Protein AF-A0A4Y9ZY53-F1 (afdb_monomer_lite)

pLDDT: mean 81.2, std 15.51, range [42.72, 97.12]

Secondary structure (DSSP, 8-state):
--------------------------------B-TTS-B--TTS------HHHHHHSTTPPPPTT-

Foldseek 3Di:
DDDDDDDDPDPPPPPPPDPDDDDDDDDDDAFAQDQCRDGDGPVDDDDDDDPVCQVPPVPRDGRPVD

Radius of gyration: 19.18 Å; chains: 1; bounding box: 65×31×23 Å

Structure (mmCIF, N/CA/C/O backbone):
data_AF-A0A4Y9ZY53-F1
#
_entry.id   AF-A0A4Y9ZY53-F1
#
loop_
_atom_site.group_PDB
_atom_site.id
_atom_site.type_symbol
_atom_site.label_atom_id
_atom_site.label_alt_id
_atom_site.label_comp_id
_atom_site.label_asym_id
_atom_site.label_entity_id
_atom_site.label_seq_id
_atom_site.pdbx_PDB_ins_code
_atom_site.Cartn_x
_atom_site.Cartn_y
_atom_site.Cartn_z
_atom_site.occupancy
_atom_site.B_iso_or_equiv
_atom_site.auth_seq_id
_atom_site.auth_comp_id
_atom_site.auth_asym_id
_atom_site.auth_atom_id
_atom_site.pdbx_PDB_model_num
ATOM 1 N N . MET A 1 1 ? -56.745 -15.591 -4.250 1.00 42.72 1 MET A N 1
ATOM 2 C CA . MET A 1 1 ? -55.646 -16.235 -3.499 1.00 42.72 1 MET A CA 1
ATOM 3 C C . MET A 1 1 ? -54.571 -15.170 -3.278 1.00 42.72 1 MET A C 1
ATOM 5 O O . MET A 1 1 ? -53.668 -15.034 -4.080 1.00 42.72 1 MET A O 1
ATOM 9 N N . HIS A 1 2 ? -54.823 -14.162 -2.436 1.00 46.97 2 HIS A N 1
ATOM 10 C CA . HIS A 1 2 ? -54.240 -14.075 -1.086 1.00 46.97 2 HIS A CA 1
ATOM 11 C C . HIS A 1 2 ? -53.059 -15.029 -0.880 1.00 46.97 2 HIS A C 1
ATOM 13 O O . HIS A 1 2 ? -53.283 -16.235 -0.825 1.00 46.97 2 HIS A O 1
ATOM 19 N N . LEU A 1 3 ? -51.853 -14.489 -0.688 1.00 46.34 3 LEU A N 1
ATOM 20 C CA . LEU A 1 3 ? -51.203 -14.410 0.631 1.00 46.34 3 LEU A CA 1
ATOM 21 C C . LEU A 1 3 ? -49.667 -14.393 0.476 1.00 46.34 3 LEU A C 1
ATOM 23 O O . LEU A 1 3 ? -49.120 -15.276 -0.164 1.00 46.34 3 LEU A O 1
ATOM 27 N N . SER A 1 4 ? -49.015 -13.421 1.131 1.00 57.00 4 SER A N 1
ATOM 28 C CA . SER A 1 4 ? -47.628 -13.458 1.644 1.00 57.00 4 SER A CA 1
ATOM 29 C C . SER A 1 4 ? -46.477 -13.738 0.657 1.00 57.00 4 SER A C 1
ATOM 31 O O . SER A 1 4 ? -46.370 -14.799 0.074 1.00 57.00 4 SER A O 1
ATOM 33 N N . ALA A 1 5 ? -45.487 -12.862 0.505 1.00 54.12 5 ALA A N 1
ATOM 34 C CA . ALA A 1 5 ? -44.648 -12.435 1.613 1.00 54.12 5 ALA A CA 1
ATOM 35 C C . ALA A 1 5 ? -44.121 -11.009 1.416 1.00 54.12 5 ALA A C 1
ATOM 37 O O . ALA A 1 5 ? -43.465 -10.671 0.433 1.00 54.12 5 ALA A O 1
ATOM 38 N N . ARG A 1 6 ? -44.409 -10.181 2.419 1.00 67.44 6 ARG A N 1
ATOM 39 C CA . ARG A 1 6 ? -43.602 -9.014 2.755 1.00 67.44 6 ARG A CA 1
ATOM 40 C C . ARG A 1 6 ? -42.255 -9.477 3.336 1.00 67.44 6 ARG A C 1
ATOM 42 O O . ARG A 1 6 ? -42.203 -10.561 3.907 1.00 67.44 6 ARG A O 1
ATOM 49 N N . LEU A 1 7 ? -41.282 -8.555 3.326 1.00 59.94 7 LEU A N 1
ATOM 50 C CA . LEU A 1 7 ? -40.027 -8.533 4.109 1.00 59.94 7 LEU A CA 1
ATOM 51 C C . LEU A 1 7 ? -38.937 -9.446 3.509 1.00 59.94 7 LEU A C 1
ATOM 53 O O . LEU A 1 7 ? -39.063 -10.656 3.549 1.00 59.94 7 LEU A O 1
ATOM 57 N N . PHE A 1 8 ? -37.858 -8.975 2.881 1.00 57.31 8 PHE A N 1
ATOM 58 C CA . PHE A 1 8 ? -36.913 -7.924 3.264 1.00 57.31 8 PHE A CA 1
ATOM 59 C C . PHE A 1 8 ? -36.265 -7.366 1.976 1.00 57.31 8 PHE A C 1
ATOM 61 O O . PHE A 1 8 ? -35.483 -8.050 1.325 1.00 57.31 8 PHE A O 1
ATOM 68 N N . SER A 1 9 ? -36.524 -6.116 1.600 1.00 58.81 9 SER A N 1
ATOM 69 C CA . SER A 1 9 ? -35.584 -5.370 0.746 1.00 58.81 9 SER A CA 1
ATOM 70 C C . SER A 1 9 ? -35.107 -4.174 1.545 1.00 58.81 9 SER A C 1
ATOM 72 O O . SER A 1 9 ? -35.544 -3.051 1.335 1.00 58.81 9 SER A O 1
ATOM 74 N N . LEU A 1 10 ? -34.273 -4.452 2.548 1.00 56.59 10 LEU A N 1
ATOM 75 C CA . LEU A 1 10 ? -33.738 -3.446 3.461 1.00 56.59 10 LEU A CA 1
ATOM 76 C C . LEU A 1 10 ? -32.230 -3.632 3.675 1.00 56.59 10 LEU A C 1
ATOM 78 O O . LEU A 1 10 ? -31.748 -3.609 4.800 1.00 56.59 10 LEU A O 1
ATOM 82 N N . SER A 1 11 ? -31.460 -3.883 2.615 1.00 59.66 11 SER A N 1
ATOM 83 C CA . SER A 1 11 ? -29.992 -3.950 2.765 1.00 59.66 11 SER A CA 1
ATOM 84 C C . SER A 1 11 ? -29.191 -3.412 1.586 1.00 59.66 11 SER A C 1
ATOM 86 O O . SER A 1 11 ? -27.971 -3.472 1.615 1.00 59.66 11 SER A O 1
ATOM 88 N N . ALA A 1 12 ? -29.829 -2.804 0.587 1.00 61.50 12 ALA A N 1
ATOM 89 C CA . ALA A 1 12 ? -29.103 -2.075 -0.449 1.00 61.50 12 ALA A CA 1
ATOM 90 C C . ALA A 1 12 ? -28.916 -0.597 -0.061 1.00 61.50 12 ALA A C 1
ATOM 92 O O . ALA A 1 12 ? -29.134 0.297 -0.871 1.00 61.50 12 ALA A O 1
ATOM 93 N N . LEU A 1 13 ? -28.496 -0.328 1.179 1.00 58.00 13 LEU A N 1
ATOM 94 C CA . LEU A 1 13 ? -27.703 0.871 1.447 1.00 58.00 13 LEU A CA 1
ATOM 95 C C . LEU A 1 13 ? -26.272 0.493 1.080 1.00 58.00 13 LEU A C 1
ATOM 97 O O . LEU A 1 13 ? -25.454 0.176 1.938 1.00 58.00 13 LEU A O 1
ATOM 101 N N . PHE A 1 14 ? -26.014 0.436 -0.229 1.00 60.50 14 PHE A N 1
ATOM 102 C CA . PHE A 1 14 ? -24.655 0.397 -0.741 1.00 60.50 14 PHE A CA 1
ATOM 103 C C . PHE A 1 14 ? -23.933 1.578 -0.111 1.00 60.50 14 PHE A C 1
ATOM 105 O O . PHE A 1 14 ? -24.305 2.729 -0.344 1.00 60.50 14 PHE A O 1
ATOM 112 N N . ALA A 1 15 ? -22.974 1.270 0.759 1.00 63.12 15 ALA A N 1
ATOM 113 C CA . ALA A 1 15 ? -22.126 2.260 1.378 1.00 63.12 15 ALA A CA 1
ATOM 114 C C . ALA A 1 15 ? -21.507 3.084 0.251 1.00 63.12 15 ALA A C 1
ATOM 116 O O . ALA A 1 15 ? -20.669 2.599 -0.510 1.00 63.12 15 ALA A O 1
ATOM 117 N N . LEU A 1 16 ? -21.971 4.323 0.112 1.00 61.78 16 LEU A N 1
ATOM 118 C CA . LEU A 1 16 ? -21.281 5.316 -0.678 1.00 61.78 16 LEU A CA 1
ATOM 119 C C . LEU A 1 16 ? -19.967 5.549 0.067 1.00 61.78 16 LEU A C 1
ATOM 121 O O . LEU A 1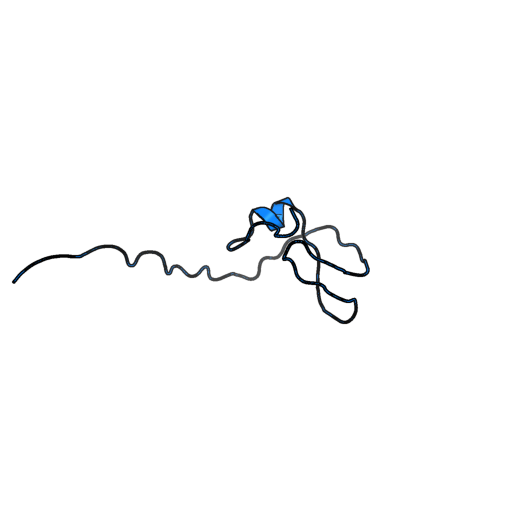 16 ? -19.936 6.278 1.057 1.00 61.78 16 LEU A O 1
ATOM 125 N N . ALA A 1 17 ? -18.915 4.836 -0.334 1.00 65.69 17 ALA A N 1
ATOM 126 C CA . ALA A 1 17 ? -17.584 5.029 0.210 1.00 65.69 17 ALA A CA 1
ATOM 127 C C . ALA A 1 17 ? -17.147 6.443 -0.184 1.00 65.69 17 ALA A C 1
ATOM 129 O O . ALA A 1 17 ? -16.671 6.683 -1.292 1.00 65.69 17 ALA A O 1
ATOM 130 N N 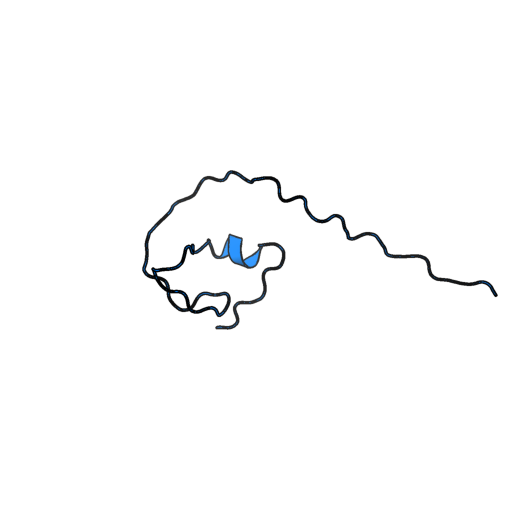. ALA A 1 18 ? -17.396 7.409 0.699 1.00 65.25 18 ALA A N 1
ATOM 131 C CA . ALA A 1 18 ? -16.787 8.719 0.584 1.00 65.25 18 ALA A CA 1
ATOM 132 C C . ALA A 1 18 ? -15.263 8.537 0.598 1.00 65.25 18 ALA A C 1
ATOM 134 O O . ALA A 1 18 ? -14.755 7.626 1.253 1.00 65.25 18 ALA A O 1
ATOM 135 N N . ALA A 1 19 ? -14.530 9.398 -0.107 1.00 71.38 19 ALA A N 1
ATOM 136 C CA . ALA A 1 19 ? -13.078 9.420 0.009 1.00 71.38 19 ALA A CA 1
ATOM 137 C C . ALA A 1 19 ? -12.703 9.666 1.482 1.00 71.38 19 ALA A C 1
ATOM 139 O O . ALA A 1 19 ? -13.003 10.723 2.040 1.00 71.38 19 ALA A O 1
ATOM 140 N N . GLN A 1 20 ? -12.101 8.664 2.123 1.00 78.88 20 GLN A N 1
ATOM 141 C CA . GLN A 1 20 ? -11.654 8.733 3.510 1.00 78.88 20 GLN A CA 1
ATOM 142 C C . GLN A 1 20 ? -10.190 9.173 3.533 1.00 78.88 20 GLN A C 1
ATOM 144 O O . GLN A 1 20 ? -9.325 8.494 2.984 1.00 78.88 20 GLN A O 1
ATOM 149 N N . SER A 1 21 ? -9.912 10.305 4.179 1.00 86.88 21 SER A N 1
ATOM 150 C CA . SER A 1 21 ? -8.544 10.770 4.422 1.00 86.88 21 SER A CA 1
ATOM 151 C C . SER A 1 21 ? -8.111 10.365 5.823 1.00 86.88 21 SER A C 1
ATOM 153 O O . SER A 1 21 ? -8.713 10.795 6.810 1.00 86.88 21 SER A O 1
ATOM 155 N N . HIS A 1 22 ? -7.068 9.546 5.918 1.00 86.12 22 HIS A N 1
ATOM 156 C CA . HIS A 1 22 ? -6.474 9.105 7.180 1.00 86.12 22 HIS A CA 1
ATOM 157 C C . HIS A 1 22 ? -4.966 9.367 7.165 1.00 86.12 22 HIS A C 1
ATOM 159 O O . HIS A 1 22 ? -4.346 9.425 6.104 1.00 86.12 22 HIS A O 1
ATOM 165 N N . THR A 1 23 ? -4.377 9.537 8.345 1.00 92.06 23 THR A N 1
ATOM 166 C CA . THR A 1 23 ? -2.924 9.597 8.524 1.00 92.06 23 THR A CA 1
ATOM 167 C 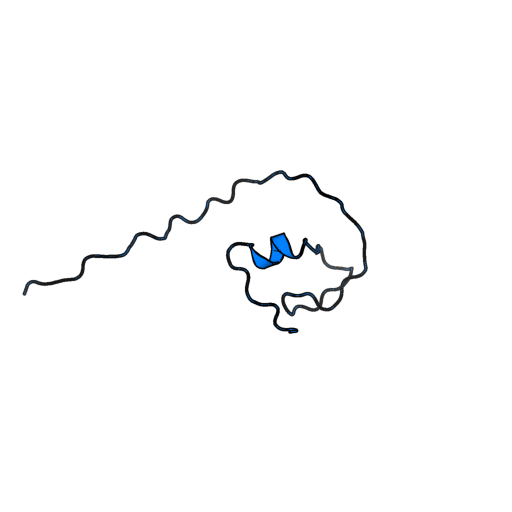C . THR A 1 23 ? -2.413 8.251 9.027 1.00 92.06 23 THR A C 1
ATOM 169 O O . THR A 1 23 ? -3.113 7.531 9.737 1.00 92.06 23 THR A O 1
ATOM 172 N N . GLY A 1 24 ? -1.187 7.896 8.654 1.00 89.62 24 GLY A N 1
ATOM 173 C CA . GLY A 1 24 ? -0.566 6.640 9.057 1.00 89.62 24 GLY A CA 1
ATOM 174 C C . GLY A 1 24 ? 0.927 6.626 8.758 1.00 89.62 24 GLY A C 1
ATOM 175 O O . GLY A 1 24 ? 1.455 7.529 8.108 1.00 89.62 24 GLY A O 1
ATOM 176 N N . THR A 1 25 ? 1.608 5.597 9.249 1.00 94.44 25 THR A N 1
ATOM 177 C CA . THR A 1 25 ? 3.018 5.341 8.945 1.00 94.44 25 THR A CA 1
ATOM 178 C C . THR A 1 25 ? 3.119 4.454 7.712 1.00 94.44 25 THR A C 1
ATOM 180 O O . THR A 1 25 ? 2.41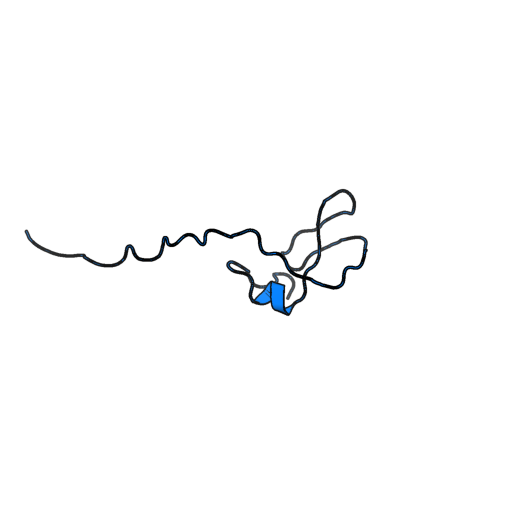3 3.452 7.614 1.00 94.44 25 THR A O 1
ATOM 183 N N . LEU A 1 26 ? 4.003 4.813 6.783 1.00 92.62 26 LEU A N 1
ATOM 184 C CA . LEU A 1 26 ? 4.287 4.029 5.584 1.00 92.62 26 LEU A CA 1
ATOM 185 C C . LEU A 1 26 ? 5.717 3.489 5.637 1.00 92.62 26 LEU A C 1
ATOM 187 O O . LEU A 1 26 ? 6.624 4.142 6.154 1.00 92.62 26 LEU A O 1
ATOM 191 N N . PHE A 1 27 ? 5.908 2.313 5.053 1.00 93.75 27 PHE A N 1
ATOM 192 C CA . PHE A 1 27 ? 7.211 1.720 4.775 1.00 93.75 27 PHE A CA 1
ATOM 193 C C . PHE A 1 27 ? 7.191 1.086 3.381 1.00 93.75 27 PHE A C 1
ATOM 195 O O . PHE A 1 27 ? 6.126 0.902 2.791 1.00 93.75 27 PHE A O 1
ATOM 202 N N . THR A 1 28 ? 8.371 0.780 2.845 1.00 95.12 28 THR A N 1
ATOM 203 C CA . THR A 1 28 ? 8.520 0.108 1.547 1.00 95.12 28 THR A CA 1
ATOM 204 C C . THR A 1 28 ? 9.098 -1.285 1.749 1.00 95.12 28 THR A C 1
ATOM 206 O O . THR A 1 28 ? 9.882 -1.506 2.673 1.00 95.12 28 THR A O 1
ATOM 209 N N . PHE A 1 29 ? 8.671 -2.229 0.915 1.00 95.00 29 PHE A N 1
ATOM 210 C CA . PHE A 1 29 ? 9.125 -3.616 0.920 1.00 95.00 29 PHE A CA 1
ATOM 211 C C . PHE A 1 29 ? 8.849 -4.254 -0.448 1.00 95.00 29 PHE A C 1
ATOM 213 O O . PHE A 1 29 ? 7.984 -3.775 -1.183 1.00 95.00 29 PHE A O 1
ATOM 220 N N . ASP A 1 30 ? 9.559 -5.336 -0.773 1.00 97.00 30 ASP A N 1
ATOM 221 C CA . ASP A 1 30 ? 9.231 -6.175 -1.928 1.00 97.00 30 ASP A CA 1
ATOM 222 C C . ASP A 1 30 ? 8.090 -7.140 -1.559 1.00 97.00 30 ASP A C 1
ATOM 224 O O . ASP A 1 30 ? 8.241 -7.927 -0.617 1.00 97.00 30 ASP A O 1
ATOM 228 N N . PRO A 1 31 ? 6.935 -7.089 -2.247 1.00 96.50 31 PRO A N 1
ATOM 229 C CA . PRO A 1 31 ? 5.796 -7.935 -1.919 1.00 96.50 31 PRO A CA 1
ATOM 230 C C . PRO A 1 31 ? 6.008 -9.397 -2.341 1.00 96.50 31 PRO A C 1
ATOM 232 O O . PRO A 1 31 ? 6.809 -9.711 -3.220 1.00 96.50 31 PRO A O 1
ATOM 235 N N . GLY A 1 32 ? 5.240 -10.288 -1.709 1.00 95.88 32 GLY A N 1
ATOM 236 C CA . GLY A 1 32 ? 5.191 -11.724 -1.989 1.00 95.88 32 GLY A CA 1
ATOM 237 C C . GLY A 1 32 ? 3.767 -12.267 -1.839 1.00 95.88 32 GLY A C 1
ATOM 238 O O . GLY A 1 32 ? 2.822 -11.651 -2.330 1.00 95.88 32 GLY A O 1
ATOM 239 N N . LEU A 1 33 ? 3.597 -13.408 -1.161 1.00 94.94 33 LEU A N 1
ATOM 240 C CA . LEU A 1 33 ? 2.272 -13.949 -0.830 1.00 94.94 33 LEU A CA 1
ATOM 241 C C . LEU A 1 33 ? 1.589 -13.077 0.235 1.00 94.94 33 LEU A C 1
ATOM 243 O O . LEU A 1 33 ? 2.075 -12.962 1.358 1.00 94.94 33 LEU A O 1
ATOM 247 N N . GLY A 1 34 ? 0.468 -12.453 -0.123 1.00 92.25 34 GLY A N 1
ATOM 248 C CA . GLY A 1 34 ? -0.335 -11.634 0.780 1.00 92.25 34 GLY A CA 1
ATOM 249 C C . GLY A 1 34 ? -1.358 -12.439 1.586 1.00 92.25 34 GLY A C 1
ATOM 250 O O . GLY A 1 34 ? -1.760 -13.538 1.204 1.00 92.25 34 GLY A O 1
ATOM 251 N N . ALA A 1 35 ? -1.869 -11.830 2.660 1.00 90.94 35 ALA A N 1
ATOM 252 C CA . ALA A 1 35 ? -2.917 -12.401 3.516 1.00 90.94 35 ALA A CA 1
ATOM 253 C C . ALA A 1 35 ? -4.270 -12.605 2.804 1.00 90.94 35 ALA A C 1
ATOM 255 O O . ALA A 1 35 ? -5.144 -13.282 3.323 1.00 90.94 35 ALA A O 1
ATOM 256 N N . CYS A 1 36 ? -4.456 -12.049 1.605 1.00 88.44 36 CYS A N 1
ATOM 257 C CA . CYS A 1 36 ? -5.607 -12.355 0.751 1.00 88.44 36 CYS A CA 1
ATOM 258 C C . CYS A 1 36 ? -5.410 -13.629 -0.098 1.00 88.44 36 CYS A C 1
ATOM 260 O O . CYS A 1 36 ? -6.283 -13.965 -0.891 1.00 88.44 36 CYS A O 1
ATOM 262 N N . GLY A 1 37 ? -4.255 -14.301 -0.004 1.00 91.31 37 GLY A N 1
ATOM 263 C CA . GLY A 1 37 ? -3.908 -15.472 -0.820 1.00 91.31 37 GLY A CA 1
ATOM 264 C C . GLY A 1 37 ? -3.385 -15.145 -2.224 1.00 91.31 37 GLY A C 1
ATOM 265 O O . GLY A 1 37 ? -3.208 -16.047 -3.040 1.00 91.31 37 GLY A O 1
ATOM 266 N N . PHE A 1 38 ? -3.126 -13.871 -2.529 1.00 91.25 38 PHE A N 1
ATOM 267 C CA . PHE A 1 38 ? -2.540 -13.455 -3.803 1.00 91.25 38 PHE A CA 1
ATOM 268 C C . PHE A 1 38 ? -1.028 -13.301 -3.685 1.00 91.25 38 PHE A C 1
ATOM 270 O O . PHE A 1 38 ? -0.539 -12.650 -2.763 1.00 91.25 38 PHE A O 1
ATOM 277 N N . THR A 1 39 ? -0.292 -13.849 -4.648 1.00 95.94 39 THR A N 1
ATOM 278 C CA . THR A 1 39 ? 1.130 -13.540 -4.816 1.00 95.94 39 THR A CA 1
ATOM 279 C C . THR A 1 39 ? 1.272 -12.272 -5.646 1.00 95.94 39 THR A C 1
ATOM 281 O O . THR A 1 39 ? 0.798 -12.214 -6.783 1.00 95.94 39 THR A O 1
ATOM 284 N N . ASN A 1 40 ? 1.945 -11.271 -5.087 1.00 95.88 40 ASN A N 1
ATOM 285 C CA . ASN A 1 40 ? 2.220 -10.001 -5.746 1.00 95.88 40 ASN A CA 1
ATOM 286 C C . ASN A 1 40 ? 3.719 -9.801 -6.002 1.00 95.88 40 ASN A C 1
ATOM 288 O O . ASN A 1 40 ? 4.559 -10.457 -5.391 1.00 95.88 40 ASN A O 1
ATOM 292 N N . THR A 1 41 ? 4.044 -8.890 -6.919 1.00 96.62 41 THR A N 1
ATOM 293 C CA . THR A 1 41 ? 5.420 -8.507 -7.273 1.00 96.62 41 THR A CA 1
ATOM 294 C C . THR A 1 41 ? 5.591 -6.989 -7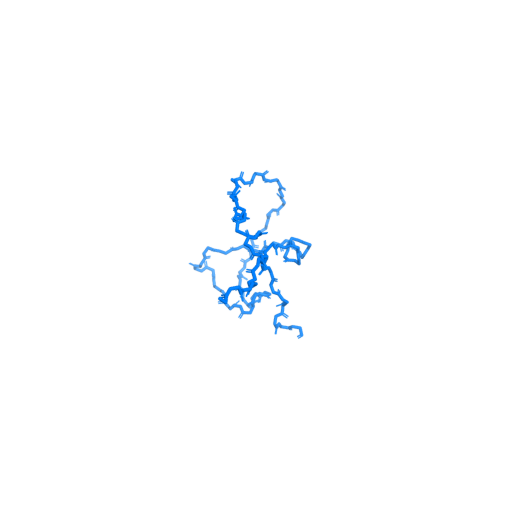.244 1.00 96.62 41 THR A C 1
ATOM 296 O O . THR A 1 41 ? 4.618 -6.238 -7.338 1.00 96.62 41 THR A O 1
ATOM 299 N N . SER A 1 42 ? 6.839 -6.516 -7.182 1.00 96.06 42 SER A N 1
ATOM 300 C CA . SER A 1 42 ? 7.177 -5.083 -7.123 1.00 96.06 42 SER A CA 1
ATOM 301 C C . SER A 1 42 ? 6.801 -4.289 -8.387 1.00 96.06 42 SER A C 1
ATOM 303 O O . SER A 1 42 ? 6.933 -3.070 -8.411 1.00 96.06 42 SER A O 1
ATOM 305 N N . THR A 1 43 ? 6.315 -4.949 -9.447 1.00 97.12 43 THR A N 1
ATOM 306 C CA . THR A 1 43 ? 5.785 -4.287 -10.655 1.00 97.12 43 THR A CA 1
ATOM 307 C C . THR A 1 43 ? 4.315 -3.876 -10.521 1.00 97.12 43 THR A C 1
ATOM 309 O O . THR A 1 43 ? 3.764 -3.272 -11.439 1.00 97.12 43 THR A O 1
ATOM 312 N N . GLN A 1 44 ? 3.650 -4.243 -9.423 1.00 96.81 44 GLN A N 1
ATOM 313 C CA . GLN A 1 44 ? 2.238 -3.961 -9.165 1.00 96.81 44 GLN A CA 1
ATOM 314 C C . GLN A 1 44 ? 2.086 -2.849 -8.121 1.00 96.81 44 GLN A C 1
ATOM 316 O O . GLN A 1 44 ? 2.897 -2.724 -7.208 1.00 96.81 44 GLN A O 1
ATOM 321 N N . ILE A 1 45 ? 1.009 -2.065 -8.224 1.00 94.31 45 ILE A N 1
ATOM 322 C CA . ILE A 1 45 ? 0.654 -1.080 -7.197 1.00 94.31 45 ILE A CA 1
ATOM 323 C C . ILE A 1 45 ? -0.150 -1.786 -6.110 1.00 94.31 45 ILE A C 1
ATOM 325 O O . ILE A 1 45 ? -1.339 -2.056 -6.279 1.00 94.31 45 ILE A O 1
ATOM 329 N N . VAL A 1 46 ? 0.520 -2.102 -5.007 1.00 94.25 46 VAL A N 1
ATOM 330 C CA . VAL A 1 46 ? -0.056 -2.793 -3.850 1.00 94.25 46 VAL A CA 1
ATOM 331 C C . VAL A 1 46 ? 0.493 -2.198 -2.555 1.00 94.25 46 VAL A C 1
ATOM 333 O O . VAL A 1 46 ? 1.600 -1.664 -2.530 1.00 94.25 46 VAL A O 1
ATOM 336 N N . ALA A 1 47 ? -0.283 -2.289 -1.475 1.00 93.38 47 ALA A N 1
ATOM 337 C CA . ALA A 1 47 ? 0.126 -1.860 -0.142 1.00 93.38 47 ALA A CA 1
ATOM 338 C C . ALA A 1 47 ? -0.388 -2.846 0.911 1.00 93.38 47 ALA A C 1
ATOM 340 O O . ALA A 1 47 ? -1.501 -3.361 0.799 1.00 93.38 47 ALA A O 1
ATOM 341 N N . SER A 1 48 ? 0.412 -3.081 1.950 1.00 92.94 48 SER A N 1
ATOM 342 C CA . SER A 1 48 ? -0.050 -3.745 3.167 1.00 92.94 48 SER A CA 1
ATOM 343 C C . SER A 1 48 ? -0.762 -2.748 4.079 1.00 92.94 48 SER A C 1
ATOM 345 O O . SER A 1 48 ? -0.357 -1.590 4.185 1.00 92.94 48 SER A O 1
ATOM 347 N N . VAL A 1 49 ? -1.774 -3.222 4.794 1.00 91.88 49 VAL A N 1
ATOM 348 C CA . VAL A 1 49 ? -2.496 -2.478 5.834 1.00 91.88 49 VAL A CA 1
ATOM 349 C C . VAL A 1 49 ? -2.253 -3.129 7.195 1.00 91.88 49 VAL A C 1
ATOM 351 O O . VAL A 1 49 ? -1.746 -4.248 7.266 1.00 91.88 49 VAL A O 1
ATOM 354 N N . SER A 1 50 ? -2.593 -2.439 8.286 1.00 92.19 50 SER A N 1
ATOM 355 C CA . SER A 1 50 ? -2.509 -3.039 9.621 1.00 92.19 50 SER A CA 1
ATOM 356 C C . SER A 1 50 ? -3.465 -4.228 9.753 1.00 92.19 50 SER A C 1
ATOM 358 O O . SER A 1 50 ? -4.533 -4.246 9.140 1.00 92.19 50 SER A O 1
ATOM 360 N N . GLU A 1 51 ? -3.118 -5.196 10.601 1.00 90.56 51 GLU A N 1
ATOM 361 C CA . GLU A 1 51 ? -3.973 -6.356 10.884 1.00 90.56 51 GLU A CA 1
ATOM 362 C C . GLU A 1 51 ? -5.370 -5.932 11.356 1.00 90.56 51 GLU A C 1
ATOM 364 O O . GLU A 1 51 ? -6.377 -6.427 10.857 1.00 90.56 51 GLU A O 1
ATOM 369 N N . THR A 1 52 ? -5.449 -4.947 12.258 1.00 90.94 52 THR A N 1
ATOM 370 C CA . THR A 1 52 ? -6.732 -4.406 12.723 1.00 90.94 52 THR A CA 1
ATOM 371 C C . THR A 1 52 ? -7.572 -3.867 11.569 1.00 90.94 52 THR A C 1
ATOM 373 O O . THR A 1 52 ? -8.781 -4.080 11.557 1.00 90.94 52 THR A O 1
ATOM 376 N N . PHE A 1 53 ? -6.968 -3.181 10.595 1.00 89.50 53 PHE A N 1
ATOM 377 C CA . PHE A 1 53 ? -7.707 -2.723 9.422 1.00 89.50 53 PHE A CA 1
ATOM 378 C C . PHE A 1 53 ? -8.152 -3.910 8.564 1.00 89.50 53 PHE A C 1
ATOM 380 O O . PHE A 1 53 ? -9.317 -3.975 8.188 1.00 89.50 53 PHE A O 1
ATOM 387 N N . PHE A 1 54 ? -7.253 -4.863 8.301 1.00 89.75 54 PHE A N 1
ATOM 388 C CA . PHE A 1 54 ? -7.538 -6.054 7.501 1.00 89.75 54 PHE A CA 1
ATOM 389 C C . PHE A 1 54 ? -8.734 -6.851 8.045 1.00 89.75 54 PHE A C 1
ATOM 391 O O . PHE A 1 54 ? -9.678 -7.107 7.304 1.00 89.75 54 PHE A O 1
ATOM 398 N N . GLN A 1 55 ? -8.742 -7.163 9.344 1.00 88.31 55 GLN A N 1
ATOM 399 C CA . GLN A 1 55 ? -9.787 -7.979 9.981 1.00 88.31 55 GLN A CA 1
ATOM 400 C C . GLN A 1 55 ? -11.158 -7.287 10.043 1.00 88.31 55 GLN A C 1
ATOM 402 O O . GLN A 1 55 ? -12.188 -7.953 10.087 1.00 88.31 55 GLN A O 1
ATOM 407 N N . ASN A 1 56 ? -11.183 -5.951 10.067 1.00 87.62 56 ASN A N 1
ATOM 408 C CA . ASN A 1 56 ? -12.415 -5.171 10.224 1.00 87.62 56 ASN A CA 1
ATOM 409 C C . ASN A 1 56 ? -12.900 -4.530 8.916 1.00 87.62 56 ASN A C 1
ATOM 411 O O . ASN A 1 56 ? -13.907 -3.816 8.922 1.00 87.62 56 ASN A O 1
ATOM 415 N N . PHE A 1 57 ? -12.196 -4.739 7.800 1.00 86.69 57 PHE A N 1
ATOM 416 C CA . PHE A 1 57 ? -12.583 -4.135 6.534 1.00 86.69 57 PHE A CA 1
ATOM 417 C C . PHE A 1 57 ? -13.909 -4.736 6.029 1.00 86.69 57 PHE A C 1
ATOM 419 O O . PHE A 1 57 ? -14.071 -5.959 6.032 1.00 86.69 57 PHE A O 1
ATOM 426 N N . PRO A 1 58 ? -14.880 -3.920 5.571 1.00 86.44 58 PRO A N 1
ATOM 427 C CA . PRO A 1 58 ? -16.136 -4.438 5.038 1.00 86.44 58 PRO A CA 1
ATOM 428 C C . PRO A 1 58 ? -15.907 -5.393 3.859 1.00 86.44 58 PRO A C 1
ATOM 430 O O . PRO A 1 58 ? -15.345 -5.010 2.836 1.00 86.44 58 PRO A O 1
ATOM 433 N N . GLY A 1 59 ? -16.366 -6.638 3.995 1.00 82.06 59 GLY A N 1
ATOM 434 C CA . GLY A 1 59 ? -16.161 -7.681 2.984 1.00 82.06 59 GLY A CA 1
ATOM 435 C C . GLY A 1 59 ? -14.820 -8.416 3.081 1.00 82.06 59 GLY A C 1
ATOM 436 O O . GLY A 1 59 ? -14.520 -9.211 2.193 1.00 82.06 59 GLY A O 1
ATOM 437 N N . ALA A 1 60 ? -14.030 -8.187 4.136 1.00 81.94 60 ALA A N 1
ATOM 438 C CA . ALA A 1 60 ? -12.850 -8.995 4.418 1.00 81.94 60 ALA A CA 1
ATOM 439 C C . ALA A 1 60 ? -13.229 -10.469 4.620 1.00 81.94 60 ALA A C 1
ATOM 441 O O . ALA A 1 60 ? -14.205 -10.798 5.300 1.00 81.94 60 ALA A O 1
ATOM 442 N N . THR A 1 61 ? -12.441 -11.358 4.023 1.00 80.50 61 THR A N 1
ATOM 443 C CA . THR A 1 61 ? -12.500 -12.801 4.273 1.00 80.50 61 THR A CA 1
ATOM 444 C C . THR A 1 61 ? -11.372 -13.198 5.219 1.00 80.50 61 THR A C 1
ATOM 446 O O . THR A 1 61 ? -10.417 -12.445 5.406 1.00 80.50 61 THR A O 1
ATOM 449 N N . GLN A 1 62 ? -11.454 -14.394 5.804 1.00 84.62 62 GLN A N 1
ATOM 450 C CA . GLN A 1 62 ? -10.338 -14.945 6.576 1.00 84.62 62 GLN A CA 1
ATOM 451 C C . GLN A 1 62 ? -9.079 -15.064 5.707 1.00 84.62 62 GLN A C 1
ATOM 453 O O . GLN A 1 62 ? -9.175 -15.271 4.493 1.00 84.62 62 GLN A O 1
ATOM 458 N N . ASN A 1 63 ? -7.912 -14.944 6.345 1.00 82.88 63 ASN A N 1
ATOM 459 C CA . ASN A 1 63 ? -6.629 -15.214 5.709 1.00 82.88 63 ASN A CA 1
ATOM 460 C C . ASN A 1 63 ? -6.579 -16.703 5.318 1.00 82.88 63 ASN A C 1
ATOM 462 O O . ASN A 1 63 ? -6.643 -17.549 6.206 1.00 82.88 63 ASN A O 1
ATOM 466 N N . PRO A 1 64 ? -6.464 -17.052 4.025 1.00 86.06 64 PRO A N 1
ATOM 467 C CA . PRO A 1 64 ? -6.466 -18.443 3.582 1.00 86.06 64 PRO A CA 1
ATOM 468 C C . PRO A 1 64 ? -5.126 -19.158 3.826 1.00 86.06 64 PRO A C 1
ATOM 470 O O . PRO A 1 64 ? -4.989 -20.317 3.446 1.00 86.06 64 PRO A O 1
ATOM 473 N N . ASN A 1 65 ? -4.132 -18.467 4.394 1.00 81.56 65 ASN A N 1
ATOM 474 C CA . ASN A 1 65 ? -2.807 -19.014 4.688 1.00 81.56 65 ASN A CA 1
ATOM 475 C C . ASN A 1 65 ? -2.648 -19.481 6.150 1.00 81.56 65 ASN A C 1
ATOM 477 O O . ASN A 1 65 ? -1.540 -19.856 6.532 1.00 81.56 65 ASN A O 1
ATOM 481 N N . GLU A 1 66 ? -3.713 -19.398 6.955 1.00 75.19 66 GLU A N 1
ATOM 482 C CA . GLU A 1 66 ? -3.777 -19.886 8.345 1.00 75.19 66 GLU A CA 1
ATOM 483 C C . GLU A 1 66 ? -4.278 -21.336 8.409 1.00 75.19 66 GLU A C 1
ATOM 485 O O . GLU A 1 66 ? -5.205 -21.681 7.635 1.00 75.19 66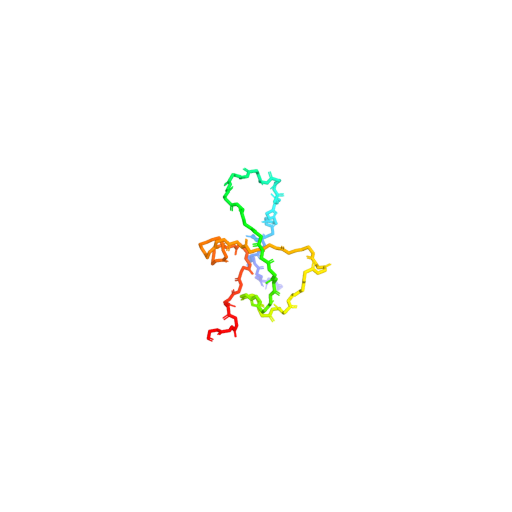 GLU A O 1
#

Sequence (66 aa):
MHLSARLFSLSALFALAAAQSHTGTLFTFDPGLGACGFTNTSTQIVASVSETFFQNFPGATQNPNE

Organism: NCBI:txid135208